Protein AF-A0A349LY87-F1 (afdb_monomer_lite)

Radius of gyration: 31.96 Å; chains: 1; bounding box: 46×66×99 Å

Sequence (179 aa):
MKQTLRVLALLGLISGQPLLAQQAPSSTETTASVPQAAPTEAELAAKAAEDAMQMGPITIKIAQQAELKVPEGYGHIPRQEAQRLLEAWGNGKDSSVEGMLVSTTDNNANWFLVVSWEDTGYIKDDDAKSWDPAEMLQSMKEGTEQLNEERKQRGIPAIHVKEWAEVPKYDAQTHRLVW

pLDDT: mean 79.56, std 20.08, range [33.75, 97.69]

Foldseek 3Di:
DDDDDDDDDDDDDDDDDDDDDDDDDDPDPDPDDDPDDDDDLLRVLVVLQVVQKDADQDWDDQPPPDIDGDHHQKIKRAQVSQQSNCVSVPHDRDPFFGTKMDGPNDPPPPDIDTDGDDPPDDQPPVNLQPDDLVVVLVVVQVVQVVVVVVCVVVVHDGDGRDDDPDRWDQDPVVRDIDD

Secondary structure (DSSP, 8-state):
------------------------------------PPPPHHHHHHHHHHHT-EESSEEEEETTTEEEEEPTTEEEEEHHHHHHHHHHTT----TTEEEEEEESS-TT---EEEEE----PPPPHHHHHS--HHHHHHHHHHHHHHHHHHHHHTTPPP------SS--EEETTTTEEE-

Structure (mmCIF, N/CA/C/O backbone):
data_AF-A0A349LY87-F1
#
_entry.id   AF-A0A349LY87-F1
#
loop_
_atom_site.group_PDB
_atom_site.id
_atom_site.type_symbol
_atom_site.label_atom_id
_atom_site.label_alt_id
_atom_site.label_comp_id
_atom_site.label_asym_id
_atom_site.label_entity_id
_atom_site.label_seq_id
_atom_site.pdbx_PDB_ins_code
_atom_site.Cartn_x
_atom_site.Cartn_y
_atom_site.Cartn_z
_atom_site.occupancy
_atom_site.B_iso_or_equiv
_atom_site.auth_seq_id
_atom_site.auth_comp_id
_atom_site.auth_asym_id
_atom_site.auth_atom_id
_atom_site.pdbx_PDB_model_num
ATOM 1 N N . MET A 1 1 ? -2.341 -57.116 39.384 1.00 37.69 1 MET A N 1
ATOM 2 C CA . MET A 1 1 ? -1.987 -57.753 40.672 1.00 37.69 1 MET A CA 1
ATOM 3 C C . MET A 1 1 ? -1.164 -56.768 41.484 1.00 37.69 1 MET A C 1
ATOM 5 O O . MET A 1 1 ? -0.291 -56.121 40.928 1.00 37.69 1 MET A O 1
ATOM 9 N N . LYS A 1 2 ? -1.536 -56.596 42.754 1.00 43.03 2 LYS A N 1
ATOM 10 C CA . LYS A 1 2 ? -0.920 -55.708 43.750 1.00 43.03 2 LYS A CA 1
ATOM 11 C C . LYS A 1 2 ? 0.420 -56.294 44.216 1.00 43.03 2 LYS A C 1
ATOM 13 O O . LYS A 1 2 ? 0.441 -57.500 44.433 1.00 43.03 2 LYS A O 1
ATOM 18 N N . GLN A 1 3 ? 1.450 -55.474 44.448 1.00 41.38 3 GLN A N 1
ATOM 19 C CA . GLN A 1 3 ? 2.549 -55.748 45.400 1.00 41.38 3 GLN A CA 1
ATOM 20 C C . GLN A 1 3 ? 3.333 -54.440 45.672 1.00 41.38 3 GLN A C 1
ATOM 22 O O . GLN A 1 3 ? 3.902 -53.882 44.746 1.00 41.38 3 GLN A O 1
ATOM 27 N N . THR A 1 4 ? 3.072 -53.702 46.756 1.00 46.09 4 THR A N 1
ATOM 28 C CA . THR A 1 4 ? 3.587 -53.750 48.152 1.00 46.09 4 THR A CA 1
ATOM 29 C C . THR A 1 4 ? 4.990 -53.151 48.379 1.00 46.09 4 THR A C 1
ATOM 31 O O . THR A 1 4 ? 5.998 -53.626 47.873 1.00 46.09 4 THR A O 1
ATOM 34 N N . LEU A 1 5 ? 4.977 -52.122 49.232 1.00 38.50 5 LEU A N 1
ATOM 35 C CA . LEU A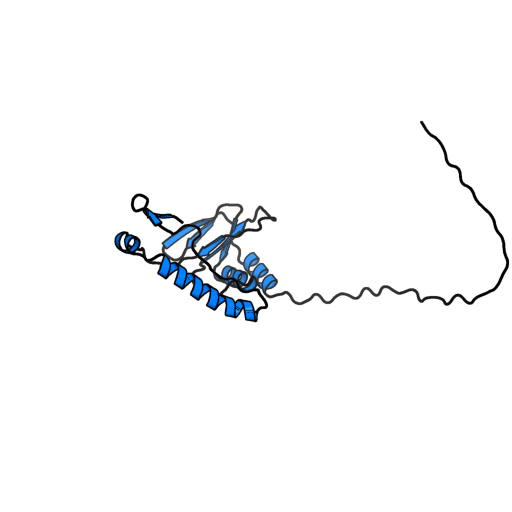 1 5 ? 6.012 -51.318 49.894 1.00 38.50 5 LEU A CA 1
ATOM 36 C C . LEU A 1 5 ? 7.115 -52.112 50.633 1.00 38.50 5 LEU A C 1
ATOM 38 O O . LEU A 1 5 ? 6.784 -53.088 51.306 1.00 38.50 5 LEU A O 1
ATOM 42 N N . ARG A 1 6 ? 8.360 -51.593 50.684 1.00 48.88 6 ARG A N 1
ATOM 43 C CA . ARG A 1 6 ? 9.254 -51.717 51.861 1.00 48.88 6 ARG A CA 1
ATOM 44 C C . ARG A 1 6 ? 10.137 -50.479 52.074 1.00 48.88 6 ARG A C 1
ATOM 46 O O . ARG A 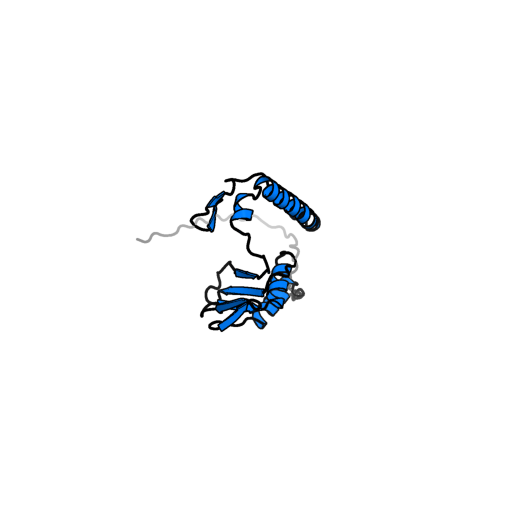1 6 ? 10.954 -50.119 51.237 1.00 48.88 6 ARG A O 1
ATOM 53 N N . VAL A 1 7 ? 9.941 -49.880 53.245 1.00 35.75 7 VAL A N 1
ATOM 54 C CA . VAL A 1 7 ? 10.750 -48.848 53.905 1.00 35.75 7 VAL A CA 1
ATOM 55 C C . VAL A 1 7 ? 11.986 -49.505 54.528 1.00 35.75 7 VAL A C 1
ATOM 57 O O . VAL A 1 7 ? 11.860 -50.575 55.125 1.00 35.75 7 VAL A O 1
ATOM 60 N N . LEU A 1 8 ? 13.147 -48.848 54.462 1.00 37.22 8 LEU A N 1
ATOM 61 C CA . LEU A 1 8 ? 14.244 -49.072 55.406 1.00 37.22 8 LEU A CA 1
ATOM 62 C C . LEU A 1 8 ? 14.568 -47.739 56.088 1.00 37.22 8 LEU A C 1
ATOM 64 O O . LEU A 1 8 ? 15.027 -46.797 55.447 1.00 37.22 8 LEU A O 1
ATOM 68 N N . ALA A 1 9 ? 14.281 -47.674 57.385 1.00 33.75 9 ALA A N 1
ATOM 69 C CA . ALA A 1 9 ? 14.724 -46.621 58.284 1.00 33.75 9 ALA A CA 1
ATOM 70 C C . ALA A 1 9 ? 16.068 -47.035 58.896 1.00 33.75 9 ALA A C 1
ATOM 72 O O . ALA A 1 9 ? 16.220 -48.177 59.330 1.00 33.75 9 ALA A O 1
ATOM 73 N N . LEU A 1 10 ? 17.020 -46.107 58.967 1.00 35.75 10 LEU A N 1
ATOM 74 C CA . LEU A 1 10 ? 18.241 -46.250 59.755 1.00 35.75 10 LEU A CA 1
ATOM 75 C C . LEU A 1 10 ? 18.307 -45.073 60.731 1.00 35.75 10 LEU A C 1
ATOM 77 O O . LEU A 1 10 ? 18.449 -43.921 60.330 1.00 35.75 10 LEU A O 1
ATOM 81 N N . LEU A 1 11 ? 18.130 -45.395 62.015 1.00 36.16 11 LEU A N 1
ATOM 82 C CA . LEU A 1 11 ? 18.365 -44.509 63.149 1.00 36.16 11 LEU A CA 1
ATOM 83 C C . LEU A 1 11 ? 19.874 -44.362 63.380 1.00 36.16 11 LEU A C 1
ATOM 85 O O . LEU A 1 11 ? 20.578 -45.359 63.525 1.00 36.16 11 LEU A O 1
ATOM 89 N N . GLY A 1 12 ? 20.333 -43.122 63.516 1.00 34.88 12 GLY A N 1
ATOM 90 C CA . GLY A 1 12 ? 21.626 -42.773 64.095 1.00 34.88 12 GLY A CA 1
ATOM 91 C C . GLY A 1 12 ? 21.472 -41.505 64.929 1.00 34.88 12 GLY A C 1
ATOM 92 O O . GLY A 1 12 ? 21.349 -40.416 64.381 1.00 34.88 12 GLY A O 1
ATOM 93 N N . LEU A 1 13 ? 21.424 -41.667 66.252 1.00 40.28 13 LEU A N 1
ATOM 94 C CA . LEU A 1 13 ? 21.436 -40.595 67.250 1.00 40.28 13 LEU A CA 1
ATOM 95 C C . LEU A 1 13 ? 22.892 -40.198 67.534 1.00 40.28 13 LEU A C 1
ATOM 97 O O . LEU A 1 13 ? 23.637 -41.039 68.031 1.00 40.28 13 LEU A O 1
ATOM 101 N N . ILE A 1 14 ? 23.275 -38.934 67.303 1.00 45.53 14 ILE A N 1
ATOM 102 C CA . ILE A 1 14 ? 24.436 -38.297 67.952 1.00 45.53 14 ILE A CA 1
ATOM 103 C C . ILE A 1 14 ? 24.081 -36.850 68.351 1.00 45.53 14 ILE A C 1
ATOM 105 O O . ILE A 1 14 ? 23.440 -36.099 67.624 1.00 45.53 14 ILE A O 1
ATOM 109 N N . SER A 1 15 ? 24.501 -36.538 69.570 1.00 42.31 15 SER A N 1
ATOM 110 C CA . SER A 1 15 ? 24.387 -35.363 70.438 1.00 42.31 15 SER A CA 1
ATOM 111 C C . SER A 1 15 ? 24.673 -33.956 69.869 1.00 42.31 15 SER A C 1
ATOM 113 O O . SER A 1 15 ? 25.757 -33.693 69.364 1.00 42.31 15 SER A O 1
ATOM 115 N N . GLY A 1 16 ? 23.742 -33.027 70.126 1.00 38.78 16 GLY A N 1
ATOM 116 C CA . GLY A 1 16 ? 23.904 -31.796 70.928 1.00 38.78 16 GLY A CA 1
ATOM 117 C C . GLY A 1 16 ? 25.009 -30.763 70.638 1.00 38.78 16 GLY A C 1
ATOM 118 O O . GLY A 1 16 ? 26.105 -30.882 71.180 1.00 38.78 16 GLY A O 1
ATOM 119 N N . GLN A 1 17 ? 24.625 -29.643 70.007 1.00 52.97 17 GLN A N 1
ATOM 120 C CA . GLN A 1 17 ? 25.035 -28.258 70.334 1.00 52.97 17 GLN A CA 1
ATOM 121 C C . GLN A 1 17 ? 23.904 -27.285 69.911 1.00 52.97 17 GLN A C 1
ATOM 123 O O . GLN A 1 17 ? 23.322 -27.495 68.844 1.00 52.97 1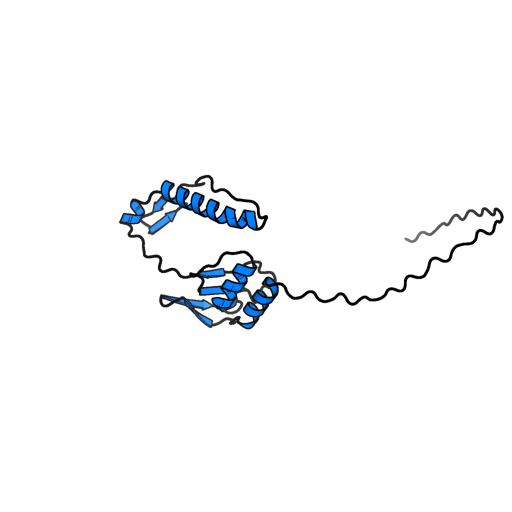7 GLN A O 1
ATOM 128 N N . PRO A 1 18 ? 23.580 -26.222 70.676 1.00 49.41 18 PRO A N 1
ATOM 129 C CA . PRO A 1 18 ? 22.682 -25.171 70.211 1.00 49.41 18 PRO A CA 1
ATOM 130 C C . PRO A 1 18 ? 23.475 -24.174 69.358 1.00 49.41 18 PRO A C 1
ATOM 132 O O . PRO A 1 18 ? 24.378 -23.503 69.852 1.00 49.41 18 PRO A O 1
ATOM 135 N N . LEU A 1 19 ? 23.131 -24.055 68.079 1.00 42.22 19 LEU A N 1
ATOM 136 C CA . LEU A 1 19 ? 23.546 -22.925 67.254 1.00 42.22 19 LEU A CA 1
ATOM 137 C C . LEU A 1 19 ? 22.304 -22.067 67.017 1.00 42.22 19 LEU A C 1
ATOM 139 O O . LEU A 1 19 ? 21.282 -22.575 66.558 1.00 42.22 19 LEU A O 1
ATOM 143 N N . LEU A 1 20 ? 22.387 -20.787 67.386 1.00 47.22 20 LEU A N 1
ATOM 144 C CA . LEU A 1 20 ? 21.379 -19.775 67.086 1.00 47.22 20 LEU A CA 1
ATOM 145 C C . LEU A 1 20 ? 21.015 -19.836 65.594 1.00 47.22 20 LEU A C 1
ATOM 147 O O . LEU A 1 20 ? 21.787 -19.399 64.742 1.00 47.22 20 LEU A O 1
ATOM 151 N N . ALA A 1 21 ? 19.833 -20.365 65.281 1.00 46.97 21 ALA A N 1
ATOM 152 C CA . ALA A 1 21 ? 19.239 -20.229 63.963 1.00 46.97 21 ALA A CA 1
ATOM 153 C C . ALA A 1 21 ? 18.623 -18.830 63.876 1.00 46.97 21 ALA A C 1
ATOM 155 O O . ALA A 1 21 ? 17.586 -18.530 64.466 1.00 46.97 21 ALA A O 1
ATOM 156 N N . GLN A 1 22 ? 19.337 -17.967 63.168 1.00 48.19 22 GLN A N 1
ATOM 157 C CA . GLN A 1 22 ? 18.905 -16.663 62.701 1.00 48.19 22 GLN A CA 1
ATOM 158 C C . GLN A 1 22 ? 17.540 -16.808 62.009 1.00 48.19 22 GLN A C 1
ATOM 160 O O . GLN A 1 22 ? 17.415 -17.518 61.012 1.00 48.19 22 GLN A O 1
ATOM 165 N N . GLN A 1 23 ? 16.500 -16.181 62.560 1.00 45.88 23 GLN A N 1
ATOM 166 C CA . GLN A 1 23 ? 15.210 -16.086 61.885 1.00 45.88 23 GLN A CA 1
ATOM 167 C C . GLN A 1 23 ? 15.406 -15.253 60.617 1.00 45.88 23 GLN A C 1
ATOM 169 O O . GLN A 1 23 ? 15.672 -14.054 60.689 1.00 45.88 23 GLN A O 1
ATOM 174 N N . ALA A 1 24 ? 15.306 -15.899 59.456 1.00 47.44 24 ALA A N 1
ATOM 175 C CA . ALA A 1 24 ? 15.138 -15.192 58.198 1.00 47.44 24 ALA A CA 1
ATOM 176 C C . ALA A 1 24 ? 13.772 -14.480 58.230 1.00 47.44 24 ALA A C 1
ATOM 178 O O . ALA A 1 24 ? 12.779 -15.102 58.621 1.00 47.44 24 ALA A O 1
ATOM 179 N N . PRO A 1 25 ? 13.694 -13.191 57.865 1.00 43.41 25 PRO A N 1
ATOM 180 C CA . PRO A 1 25 ? 12.431 -12.475 57.839 1.00 43.41 25 PRO A CA 1
ATOM 181 C C . PRO A 1 25 ? 11.520 -13.070 56.763 1.00 43.41 25 PRO A C 1
ATOM 183 O O . PRO A 1 25 ? 11.897 -13.169 55.593 1.00 43.41 25 PRO A O 1
ATOM 186 N N . SER A 1 26 ? 10.305 -13.445 57.170 1.00 38.62 26 SER A N 1
ATOM 187 C CA . SER A 1 26 ? 9.188 -13.703 56.267 1.00 38.62 26 SER A CA 1
ATOM 188 C C . SER A 1 26 ? 9.048 -12.512 55.329 1.00 38.62 26 SER A C 1
ATOM 190 O O . SER A 1 26 ? 8.702 -11.411 55.757 1.00 38.62 26 SER A O 1
ATOM 192 N N . SER A 1 27 ? 9.357 -12.725 54.054 1.00 43.03 27 SER A N 1
ATOM 193 C CA . SER A 1 27 ? 9.098 -11.732 53.024 1.00 43.03 27 SER A CA 1
ATOM 194 C C . SER A 1 27 ? 7.587 -11.645 52.856 1.00 43.03 27 SER A C 1
ATOM 196 O O . SER A 1 27 ? 6.957 -12.520 52.274 1.00 43.03 27 SER A O 1
ATOM 198 N N . THR A 1 28 ? 7.002 -10.609 53.444 1.00 36.12 28 THR A N 1
ATOM 199 C CA . THR A 1 28 ? 5.712 -10.070 53.031 1.00 36.12 28 THR A CA 1
ATOM 200 C C . THR A 1 28 ? 5.778 -9.792 51.534 1.00 36.12 28 THR A C 1
ATOM 202 O O . THR A 1 28 ? 6.501 -8.891 51.103 1.00 36.12 28 THR A O 1
ATOM 205 N N . GLU A 1 29 ? 5.042 -10.568 50.742 1.00 38.47 29 GLU A N 1
ATOM 206 C CA . GLU A 1 29 ? 4.718 -10.217 49.365 1.00 38.47 29 GLU A CA 1
ATOM 207 C C . GLU A 1 29 ? 3.837 -8.965 49.392 1.00 38.47 29 GLU A C 1
ATOM 209 O O . GLU A 1 29 ? 2.617 -9.015 49.528 1.00 38.47 29 GLU A O 1
ATOM 214 N N . THR A 1 30 ? 4.480 -7.805 49.304 1.00 34.22 30 THR A N 1
ATOM 215 C CA . THR A 1 30 ? 3.829 -6.583 48.851 1.00 34.22 30 THR A CA 1
ATOM 216 C C . THR A 1 30 ? 3.427 -6.821 47.400 1.00 34.22 30 THR A C 1
ATOM 218 O O . THR A 1 30 ? 4.281 -6.825 46.514 1.00 34.22 30 THR A O 1
ATOM 221 N N . THR A 1 31 ? 2.133 -7.006 47.138 1.00 38.06 31 THR A N 1
ATOM 222 C CA . THR A 1 31 ? 1.550 -6.800 45.808 1.00 38.06 31 THR A CA 1
ATOM 223 C C . THR A 1 31 ? 1.767 -5.341 45.419 1.00 38.06 31 THR A C 1
ATOM 225 O O . THR A 1 31 ? 0.941 -4.473 45.695 1.00 38.06 31 THR A O 1
ATOM 228 N N . ALA A 1 32 ? 2.923 -5.058 44.824 1.00 40.38 32 ALA A N 1
ATOM 229 C CA . ALA A 1 32 ? 3.163 -3.828 44.101 1.00 40.38 32 ALA A CA 1
ATOM 230 C C . ALA 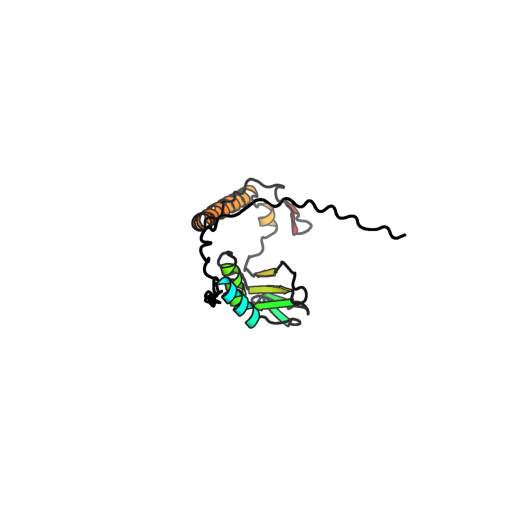A 1 32 ? 2.310 -3.886 42.831 1.00 40.38 32 ALA A C 1
ATOM 232 O O . ALA A 1 32 ? 2.552 -4.692 41.935 1.00 40.38 32 ALA A O 1
ATOM 233 N N . SER A 1 33 ? 1.278 -3.050 42.776 1.00 47.69 33 SER A N 1
ATOM 234 C CA . SER A 1 33 ? 0.566 -2.727 41.547 1.00 47.69 33 SER A CA 1
ATOM 235 C C . SER A 1 33 ? 1.579 -2.211 40.524 1.00 47.69 33 SER A C 1
ATOM 237 O O . SER A 1 33 ? 2.113 -1.112 40.685 1.00 47.69 33 SER A O 1
ATOM 239 N N . VAL A 1 34 ? 1.875 -3.017 39.502 1.00 48.28 34 VAL A N 1
ATOM 240 C CA . VAL A 1 34 ? 2.672 -2.588 38.349 1.00 48.28 34 VAL A CA 1
ATOM 241 C C . VAL A 1 34 ? 1.929 -1.417 37.695 1.00 48.28 34 VAL A C 1
ATOM 243 O O . VAL A 1 34 ? 0.757 -1.582 37.350 1.00 48.28 34 VAL A O 1
ATOM 246 N N . PRO A 1 35 ? 2.549 -0.234 37.539 1.00 53.03 35 PRO A N 1
ATOM 247 C CA . PRO A 1 35 ? 1.953 0.848 36.771 1.00 53.03 35 PRO A CA 1
ATOM 248 C C . PRO A 1 35 ? 1.723 0.352 35.345 1.00 53.03 35 PRO A C 1
ATOM 250 O O . PRO A 1 35 ? 2.667 -0.074 34.680 1.00 53.03 35 PRO A O 1
ATOM 253 N N . GLN A 1 36 ? 0.473 0.374 34.886 1.00 55.56 36 GLN A N 1
ATOM 254 C CA . GLN A 1 36 ? 0.150 0.073 33.498 1.00 55.56 36 GLN A CA 1
ATOM 255 C C . GLN A 1 36 ? 0.893 1.083 32.617 1.00 55.56 36 GLN A C 1
ATOM 257 O O . GLN A 1 36 ? 0.656 2.288 32.717 1.00 55.56 36 GLN A O 1
ATOM 262 N N . ALA A 1 37 ? 1.854 0.596 31.829 1.00 71.19 37 ALA A N 1
ATOM 263 C CA . ALA A 1 37 ? 2.596 1.429 30.896 1.00 71.19 37 ALA A CA 1
ATOM 264 C C . ALA A 1 37 ? 1.610 2.113 29.938 1.00 71.19 37 ALA A C 1
ATOM 266 O O . ALA A 1 37 ? 0.590 1.527 29.567 1.00 71.19 37 ALA A O 1
ATOM 267 N N . ALA A 1 38 ? 1.895 3.364 29.572 1.00 76.38 38 ALA A N 1
ATOM 268 C CA . ALA A 1 38 ? 1.103 4.060 28.567 1.00 76.38 38 ALA A CA 1
ATOM 269 C C . ALA A 1 38 ? 1.097 3.242 27.260 1.00 76.38 38 ALA A C 1
ATOM 271 O O . ALA A 1 38 ? 2.139 2.673 26.917 1.00 76.38 38 ALA A O 1
ATOM 272 N N . PRO A 1 39 ? -0.042 3.172 26.548 1.00 81.56 39 PRO A N 1
ATOM 273 C CA . PRO A 1 39 ? -0.131 2.415 25.308 1.00 81.56 39 PRO A CA 1
ATOM 274 C C . PRO A 1 39 ? 0.858 2.963 24.275 1.00 81.56 39 PRO A C 1
ATOM 276 O O . PRO A 1 39 ? 1.041 4.174 24.135 1.00 81.56 39 PRO A O 1
ATOM 279 N N . THR A 1 40 ? 1.505 2.051 23.562 1.00 92.31 40 THR A N 1
ATOM 280 C CA . THR A 1 40 ? 2.383 2.336 22.428 1.00 92.31 40 THR A CA 1
ATOM 281 C C . THR A 1 40 ? 1.593 2.936 21.264 1.00 92.31 40 THR A C 1
ATOM 283 O O . THR A 1 40 ? 0.381 2.748 21.148 1.00 92.31 40 THR A O 1
ATOM 286 N N . GLU A 1 41 ? 2.278 3.623 20.346 1.00 91.19 41 GLU A N 1
ATOM 287 C CA . GLU A 1 41 ? 1.630 4.150 19.135 1.00 91.19 41 GLU A CA 1
ATOM 288 C C . GLU A 1 41 ? 0.976 3.038 18.301 1.00 91.19 41 GLU A C 1
ATOM 290 O O . GLU A 1 41 ? -0.107 3.238 17.761 1.00 91.19 41 GLU A O 1
ATOM 295 N N . ALA A 1 42 ? 1.574 1.843 18.260 1.00 90.00 42 ALA A N 1
ATOM 296 C CA . ALA A 1 42 ? 0.999 0.686 17.577 1.00 90.00 42 ALA A CA 1
ATOM 297 C C . ALA A 1 42 ? -0.324 0.224 18.202 1.00 90.00 42 ALA A C 1
ATOM 299 O O . ALA A 1 42 ? -1.267 -0.073 17.474 1.00 90.00 42 ALA A O 1
ATOM 300 N N . GLU A 1 43 ? -0.430 0.212 19.532 1.00 92.56 43 GLU A N 1
ATOM 301 C CA . GLU A 1 43 ? -1.678 -0.130 20.225 1.00 92.56 43 GLU A CA 1
ATOM 302 C C . GLU A 1 43 ? -2.756 0.938 20.002 1.00 92.56 43 GLU A C 1
ATOM 304 O O . GLU A 1 43 ? -3.917 0.609 19.757 1.00 92.56 43 GLU A O 1
ATOM 309 N N . LEU A 1 44 ? -2.380 2.221 20.025 1.00 95.38 44 LEU A N 1
ATOM 310 C CA . LEU A 1 44 ? -3.301 3.324 19.743 1.00 95.38 44 LEU A CA 1
ATOM 311 C C . LEU A 1 44 ? -3.792 3.311 18.291 1.00 95.38 44 LEU A C 1
A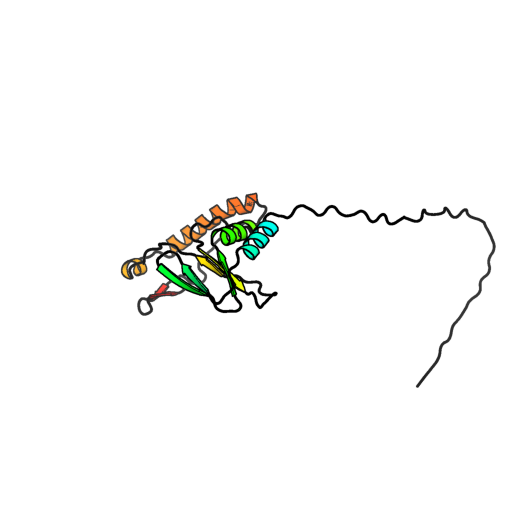TOM 313 O O . LEU A 1 44 ? -4.976 3.544 18.043 1.00 95.38 44 LEU A O 1
ATOM 317 N N . ALA A 1 45 ? -2.901 3.041 17.337 1.00 94.56 45 ALA A N 1
ATOM 318 C CA . ALA A 1 45 ? -3.241 2.924 15.925 1.00 94.56 45 ALA A CA 1
ATOM 319 C C . ALA A 1 45 ? -4.143 1.710 15.667 1.00 94.56 45 ALA A C 1
ATOM 321 O O . ALA A 1 45 ? -5.142 1.844 14.965 1.00 94.56 45 ALA A O 1
ATOM 322 N N . ALA A 1 46 ? -3.849 0.560 16.283 1.00 93.44 46 ALA A N 1
ATOM 323 C CA . ALA A 1 46 ? -4.679 -0.638 16.178 1.00 93.44 46 ALA A CA 1
ATOM 324 C C . ALA A 1 46 ? -6.086 -0.403 16.739 1.00 93.44 46 ALA A C 1
ATOM 326 O O . ALA A 1 46 ? -7.070 -0.747 16.090 1.00 93.44 46 ALA A O 1
ATOM 327 N N . LYS A 1 47 ? -6.196 0.257 17.898 1.00 95.06 47 LYS A N 1
ATOM 328 C CA . LYS A 1 47 ? -7.497 0.576 18.491 1.00 95.06 47 LYS A CA 1
ATOM 329 C C . LYS A 1 47 ? -8.306 1.545 17.630 1.00 95.06 47 LYS A C 1
ATOM 331 O O . LYS A 1 47 ? -9.501 1.347 17.449 1.00 95.06 47 LYS A O 1
ATOM 336 N N . ALA A 1 48 ? -7.659 2.575 17.083 1.00 96.44 48 ALA A N 1
ATOM 337 C CA . ALA A 1 48 ? -8.312 3.509 16.168 1.00 96.44 48 ALA A CA 1
ATOM 338 C C . ALA A 1 48 ? -8.782 2.811 14.881 1.00 96.44 48 ALA A C 1
ATOM 340 O O . ALA A 1 48 ? -9.882 3.081 14.405 1.00 96.44 48 ALA A O 1
ATOM 341 N N . ALA A 1 49 ? -7.975 1.889 14.349 1.00 95.69 49 ALA A N 1
ATOM 342 C CA . ALA A 1 49 ? -8.337 1.080 13.194 1.00 95.69 49 ALA A CA 1
ATOM 343 C C . ALA A 1 49 ? -9.529 0.157 13.478 1.00 95.69 49 ALA A C 1
ATOM 345 O O . ALA A 1 49 ? -10.411 0.047 12.634 1.00 95.69 49 ALA A O 1
ATOM 346 N N . GLU A 1 50 ? -9.582 -0.459 14.661 1.00 94.12 50 GLU A N 1
ATOM 347 C CA . GLU A 1 50 ? -10.721 -1.263 15.117 1.00 94.12 50 GLU A CA 1
ATOM 348 C C . GLU A 1 50 ? -11.996 -0.417 15.244 1.00 94.12 50 GLU A C 1
ATOM 350 O O . GLU A 1 50 ? -13.040 -0.797 14.721 1.00 94.12 50 GLU A O 1
ATOM 355 N N . ASP A 1 51 ? -11.901 0.763 15.861 1.00 96.62 51 ASP A N 1
ATOM 356 C CA . ASP A 1 51 ? -13.042 1.666 16.059 1.00 96.62 51 ASP A CA 1
ATOM 357 C C . ASP A 1 51 ? -13.604 2.221 14.744 1.00 96.62 51 ASP A C 1
ATOM 359 O O . ASP A 1 51 ? -14.813 2.423 14.616 1.00 96.62 51 ASP A O 1
ATOM 363 N N . ALA A 1 52 ? -12.736 2.475 13.764 1.00 96.94 52 ALA A N 1
ATOM 364 C CA . ALA A 1 52 ? -13.123 2.964 12.444 1.00 96.94 52 ALA A CA 1
ATOM 365 C C . ALA A 1 52 ? -13.534 1.843 11.474 1.00 96.94 52 ALA A C 1
ATOM 367 O O . ALA A 1 52 ? -13.979 2.132 10.358 1.00 96.94 52 ALA A O 1
ATOM 368 N N . MET A 1 53 ? -13.368 0.575 11.864 1.00 96.94 53 MET A N 1
ATOM 369 C CA . MET A 1 53 ? -13.557 -0.559 10.972 1.00 96.94 53 MET A CA 1
ATOM 370 C C . MET A 1 53 ? -15.018 -0.705 10.544 1.00 96.94 53 MET A C 1
ATOM 372 O O . MET A 1 53 ? -15.949 -0.707 11.348 1.00 96.94 53 MET A O 1
ATOM 376 N N . GLN A 1 54 ? -15.218 -0.893 9.247 1.00 96.88 54 GLN A N 1
ATOM 377 C CA . GLN A 1 54 ? -16.521 -1.105 8.639 1.00 96.88 54 GLN A CA 1
ATOM 378 C C . GLN A 1 54 ? -16.667 -2.584 8.282 1.00 96.88 54 GLN A C 1
ATOM 380 O O . GLN A 1 54 ? -15.913 -3.113 7.463 1.00 96.88 54 GLN A O 1
ATOM 385 N N . MET A 1 55 ? -17.629 -3.262 8.906 1.00 96.75 55 MET A N 1
ATOM 386 C CA . MET A 1 55 ? -17.886 -4.685 8.668 1.00 96.75 55 MET A CA 1
ATOM 387 C C . MET A 1 55 ? -18.585 -4.916 7.337 1.00 96.75 55 MET A C 1
ATOM 389 O O . MET A 1 55 ? -19.578 -4.255 7.039 1.00 96.75 55 MET A O 1
ATOM 393 N N . GLY A 1 56 ? -18.094 -5.886 6.565 1.00 94.38 56 GLY A N 1
ATOM 394 C CA . GLY A 1 56 ? -18.823 -6.409 5.419 1.00 94.38 56 GLY A CA 1
ATOM 395 C C . GLY A 1 56 ? -20.139 -7.092 5.836 1.00 94.38 56 GLY A C 1
ATOM 396 O O . GLY A 1 56 ? -20.263 -7.542 6.976 1.00 94.38 56 GLY A O 1
ATOM 397 N N . PRO A 1 57 ? -21.125 -7.209 4.929 1.00 96.88 57 PRO A N 1
ATOM 398 C CA . PRO A 1 57 ? -21.036 -6.877 3.513 1.00 96.88 57 PRO A CA 1
ATOM 399 C C . PRO A 1 57 ? -21.229 -5.378 3.229 1.00 96.88 57 PRO A C 1
ATOM 401 O O . PRO A 1 57 ? -22.280 -4.810 3.520 1.00 96.88 57 PRO A O 1
ATOM 404 N N . ILE A 1 58 ? -20.239 -4.747 2.594 1.00 97.00 58 ILE A N 1
ATOM 405 C CA . ILE A 1 58 ? -20.278 -3.333 2.187 1.00 97.00 58 ILE A CA 1
ATOM 406 C C . ILE A 1 58 ? -19.640 -3.150 0.814 1.00 97.00 58 ILE A C 1
ATOM 408 O O . ILE A 1 58 ? -18.873 -3.986 0.343 1.00 97.00 58 ILE A O 1
ATOM 412 N N . THR A 1 59 ? -19.955 -2.038 0.155 1.00 96.19 59 THR A N 1
ATOM 413 C CA . THR A 1 59 ? -19.246 -1.602 -1.052 1.00 96.19 59 THR A CA 1
ATOM 414 C C . THR A 1 59 ? -18.476 -0.337 -0.723 1.00 96.19 59 THR A C 1
ATOM 416 O O . THR A 1 59 ? -19.070 0.645 -0.279 1.00 96.19 59 THR A O 1
ATOM 419 N N . ILE A 1 60 ? -17.165 -0.371 -0.931 1.00 93.94 60 ILE A N 1
ATOM 420 C CA . ILE A 1 60 ? -16.279 0.773 -0.732 1.00 93.94 60 ILE A CA 1
ATOM 421 C C . ILE A 1 60 ? -15.849 1.315 -2.091 1.00 93.94 60 ILE A C 1
ATOM 423 O O . ILE A 1 60 ? -15.641 0.556 -3.039 1.00 93.94 60 ILE A O 1
ATOM 427 N N . LYS A 1 61 ? -15.737 2.636 -2.198 1.00 92.12 61 LYS A N 1
ATOM 428 C CA . LYS A 1 61 ? -15.212 3.282 -3.401 1.00 92.12 61 LYS A CA 1
ATOM 429 C C . LYS A 1 61 ? -13.700 3.367 -3.294 1.00 92.12 61 LYS A C 1
ATOM 431 O O . LYS A 1 61 ? -13.191 3.815 -2.272 1.00 92.12 61 LYS A O 1
ATOM 436 N N . ILE A 1 62 ? -13.013 2.952 -4.349 1.00 89.12 62 ILE A N 1
ATOM 437 C CA . ILE A 1 62 ? -11.565 3.071 -4.484 1.00 89.12 62 ILE A CA 1
ATOM 438 C C . ILE A 1 62 ? -11.308 4.227 -5.447 1.00 89.12 62 ILE A C 1
ATOM 440 O O . ILE A 1 62 ? -11.573 4.127 -6.653 1.00 89.12 62 ILE A O 1
ATOM 444 N N . ALA A 1 63 ? -10.863 5.352 -4.885 1.00 83.25 63 ALA A N 1
ATOM 445 C CA . ALA A 1 63 ? -10.771 6.628 -5.585 1.00 83.25 63 ALA A CA 1
ATOM 446 C C . ALA A 1 63 ? -12.075 6.946 -6.363 1.00 83.25 63 ALA A C 1
ATOM 448 O O . ALA A 1 63 ? -13.182 6.771 -5.850 1.00 83.25 63 ALA A O 1
ATOM 449 N N . GLN A 1 64 ? -11.956 7.424 -7.605 1.00 81.25 64 GLN A N 1
ATOM 450 C CA . GLN A 1 64 ? -13.087 7.658 -8.519 1.00 81.25 64 GLN A CA 1
ATOM 451 C C . GLN A 1 64 ? -13.207 6.589 -9.619 1.00 81.25 64 GLN A C 1
ATOM 453 O O . GLN A 1 64 ? -13.978 6.767 -10.557 1.00 81.25 64 GLN A O 1
ATOM 458 N N . GLN A 1 65 ? -12.433 5.503 -9.530 1.00 80.81 65 GLN A N 1
ATOM 459 C CA . GLN A 1 65 ? -12.224 4.577 -10.650 1.00 80.81 65 GLN A CA 1
ATOM 460 C C . GLN A 1 65 ? -12.830 3.190 -10.423 1.00 80.81 65 GLN A C 1
ATOM 462 O O . GLN A 1 65 ? -13.172 2.515 -11.392 1.00 80.81 65 GLN A O 1
ATOM 467 N N . ALA A 1 66 ? -12.975 2.748 -9.171 1.00 86.88 66 ALA A N 1
ATOM 468 C CA . ALA A 1 66 ? -13.453 1.402 -8.879 1.00 86.88 66 ALA A CA 1
ATOM 469 C C . ALA A 1 66 ? -14.340 1.338 -7.631 1.00 86.88 66 ALA A C 1
ATOM 471 O O . ALA A 1 66 ? -14.308 2.198 -6.751 1.00 86.88 66 ALA A O 1
ATOM 472 N N . GLU A 1 67 ? -15.123 0.266 -7.552 1.00 92.69 67 GLU A N 1
ATOM 473 C CA . GLU A 1 67 ? -15.870 -0.123 -6.361 1.00 92.69 67 GLU A CA 1
ATOM 474 C C . GLU A 1 67 ? -15.426 -1.525 -5.946 1.00 92.69 67 GLU A C 1
ATOM 476 O O . GLU A 1 67 ? -15.392 -2.444 -6.768 1.00 92.69 67 GLU A O 1
ATOM 481 N N . LEU A 1 68 ? -15.096 -1.696 -4.668 1.00 92.81 68 LEU A N 1
ATOM 482 C CA . LEU A 1 68 ? -14.731 -2.981 -4.092 1.00 92.81 68 LEU A CA 1
ATOM 483 C C . LEU A 1 68 ? -15.863 -3.473 -3.193 1.00 92.81 68 LEU A C 1
ATOM 485 O O . LEU A 1 68 ? -16.276 -2.799 -2.249 1.00 92.81 68 LEU A O 1
ATOM 489 N N . LYS A 1 69 ? -16.363 -4.673 -3.488 1.00 96.19 69 LYS A N 1
ATOM 490 C CA . LYS A 1 69 ? -17.350 -5.358 -2.652 1.00 96.19 69 LYS A CA 1
ATOM 491 C C . LYS A 1 69 ? -16.615 -6.148 -1.578 1.00 96.19 69 LYS A C 1
ATOM 493 O O . LYS A 1 69 ? -15.957 -7.136 -1.890 1.00 96.19 69 LYS A O 1
ATOM 498 N N . VAL A 1 70 ? -16.743 -5.716 -0.332 1.00 96.31 70 VAL A N 1
ATOM 499 C CA . VAL A 1 70 ? -16.203 -6.410 0.839 1.00 96.31 70 VAL A CA 1
ATOM 500 C C . VAL A 1 70 ? -17.265 -7.401 1.314 1.00 96.31 70 VAL A C 1
ATOM 502 O O . VAL A 1 70 ? -18.366 -6.960 1.655 1.00 96.31 70 VAL A O 1
ATOM 505 N N . PRO A 1 71 ? -17.003 -8.719 1.294 1.00 95.56 71 PRO A N 1
ATOM 506 C CA . PRO A 1 71 ? -17.982 -9.709 1.718 1.00 95.56 71 PRO A CA 1
ATOM 507 C C . PRO A 1 71 ? -18.062 -9.810 3.247 1.00 95.56 71 PRO A C 1
ATOM 509 O O . PRO A 1 71 ? -17.256 -9.235 3.976 1.00 95.56 71 PRO A O 1
ATOM 512 N N . GLU A 1 72 ? -19.053 -10.555 3.732 1.00 96.19 72 GLU A N 1
ATOM 513 C CA . GLU A 1 72 ? -19.132 -10.954 5.139 1.00 96.19 72 GLU A CA 1
ATOM 514 C C . GLU A 1 72 ? -17.855 -11.704 5.569 1.00 96.19 72 GLU A C 1
ATOM 516 O O . GLU A 1 72 ? -17.226 -12.392 4.763 1.00 96.19 72 GLU A O 1
ATOM 521 N N . GLY A 1 73 ? -17.462 -11.553 6.836 1.00 94.00 73 GLY A N 1
ATOM 522 C CA . GLY A 1 73 ? -16.232 -12.135 7.388 1.00 94.00 73 GLY A CA 1
ATOM 523 C C . GLY A 1 73 ? -14.966 -11.298 7.177 1.00 94.00 73 GLY A C 1
ATOM 524 O O . GLY A 1 73 ? -13.882 -11.709 7.591 1.00 94.00 73 GLY A O 1
ATOM 525 N N . TYR A 1 74 ? -15.106 -10.110 6.583 1.00 95.62 74 TYR A N 1
ATOM 526 C CA . TYR A 1 74 ? -14.028 -9.141 6.419 1.00 95.62 74 TYR A CA 1
ATOM 527 C C . TYR A 1 74 ? -14.422 -7.758 6.927 1.00 95.62 74 TYR A C 1
ATOM 529 O O . TYR A 1 74 ? -15.593 -7.366 6.906 1.00 95.62 74 TYR A O 1
ATOM 537 N N . GLY A 1 75 ? -13.414 -7.008 7.358 1.00 95.88 75 GLY A N 1
ATOM 538 C CA . GLY A 1 75 ? -13.533 -5.619 7.770 1.00 95.88 75 GLY A CA 1
ATOM 539 C C . GLY A 1 75 ? -12.677 -4.708 6.921 1.00 95.88 75 GLY A C 1
ATOM 540 O O . GLY A 1 75 ? -11.551 -5.056 6.575 1.00 95.88 75 GLY A O 1
ATOM 541 N N . HIS A 1 76 ? -13.221 -3.540 6.599 1.00 97.44 76 HIS A N 1
ATOM 542 C CA . HIS A 1 76 ? -12.508 -2.466 5.933 1.00 97.44 76 HIS A CA 1
ATOM 543 C C . HIS A 1 76 ? -12.099 -1.394 6.939 1.00 97.44 76 HIS A C 1
ATOM 545 O O . HIS A 1 76 ? -12.948 -0.801 7.602 1.00 97.44 76 HIS A O 1
ATOM 551 N N . ILE A 1 77 ? -10.801 -1.129 7.021 1.00 97.69 77 ILE A N 1
ATOM 552 C CA . ILE A 1 77 ? -10.225 -0.013 7.763 1.00 97.69 77 ILE A CA 1
ATOM 553 C C . ILE A 1 77 ? -10.023 1.138 6.765 1.00 97.69 77 ILE A C 1
ATOM 555 O O . ILE A 1 77 ? -9.301 0.952 5.778 1.00 97.69 77 ILE A O 1
ATOM 559 N N . PRO A 1 78 ? -10.629 2.316 6.997 1.00 96.25 78 PRO A N 1
ATOM 560 C CA . PRO A 1 78 ? -10.469 3.469 6.121 1.00 96.25 78 PRO A CA 1
ATOM 561 C C . PRO A 1 78 ? -9.021 3.954 6.015 1.00 96.25 78 PRO A C 1
ATOM 563 O O . PRO A 1 78 ? -8.187 3.736 6.894 1.00 96.25 78 PRO A O 1
ATOM 566 N N . ARG A 1 79 ? -8.745 4.669 4.925 1.00 95.50 79 ARG A N 1
ATOM 567 C CA . ARG A 1 79 ? -7.444 5.230 4.553 1.00 95.50 79 ARG A CA 1
ATOM 568 C C . ARG A 1 79 ? -6.609 5.803 5.700 1.00 95.50 79 ARG A C 1
ATOM 570 O O . ARG A 1 79 ? -5.430 5.482 5.805 1.00 95.50 79 ARG A O 1
ATOM 577 N N . GLN A 1 80 ? -7.181 6.694 6.510 1.00 96.19 80 GLN A N 1
ATOM 578 C CA . GLN A 1 80 ? -6.423 7.434 7.521 1.00 96.19 80 GLN A CA 1
ATOM 579 C C . GLN A 1 80 ? -5.882 6.491 8.602 1.00 96.19 80 GLN A C 1
ATOM 581 O O . GLN A 1 80 ? -4.704 6.549 8.958 1.00 96.19 80 GLN A O 1
ATOM 586 N N . GLU A 1 81 ? -6.731 5.603 9.100 1.00 97.62 81 GLU A N 1
ATOM 587 C CA . GLU A 1 81 ? -6.410 4.649 10.150 1.00 97.62 81 GLU A CA 1
ATOM 588 C C . GLU A 1 81 ? -5.540 3.514 9.611 1.00 97.62 81 GLU A C 1
ATOM 590 O O . GLU A 1 81 ? -4.594 3.108 10.283 1.00 97.62 81 GLU A O 1
ATOM 595 N N . ALA A 1 82 ? -5.785 3.068 8.375 1.00 96.56 82 ALA A N 1
ATOM 596 C CA . ALA A 1 82 ? -4.943 2.096 7.685 1.00 96.56 82 ALA A CA 1
ATOM 597 C C . ALA A 1 82 ? -3.507 2.619 7.520 1.00 96.56 82 ALA A C 1
ATOM 599 O O . ALA A 1 82 ? -2.554 1.917 7.856 1.00 96.56 82 ALA A O 1
ATOM 600 N N . GLN A 1 83 ? -3.348 3.869 7.073 1.00 96.12 83 GLN A N 1
ATOM 601 C CA . GLN A 1 83 ? -2.041 4.505 6.916 1.00 96.12 83 GLN A CA 1
ATOM 602 C C . GLN A 1 83 ? -1.305 4.624 8.255 1.00 96.12 83 GLN A C 1
ATOM 604 O O . GLN A 1 83 ? -0.138 4.252 8.364 1.00 96.12 83 GLN A O 1
ATOM 609 N N . ARG A 1 84 ? -2.003 5.083 9.301 1.00 95.94 84 ARG A N 1
ATOM 610 C CA . ARG A 1 84 ? -1.437 5.187 10.651 1.00 95.94 84 ARG A CA 1
ATOM 611 C C . ARG A 1 84 ? -1.003 3.824 11.196 1.00 95.94 84 ARG A C 1
ATOM 613 O O . ARG A 1 84 ? 0.057 3.716 11.807 1.00 95.94 84 ARG A O 1
ATOM 620 N N . LEU A 1 85 ? -1.806 2.786 10.971 1.00 95.31 85 LEU A N 1
ATOM 621 C CA . LEU A 1 85 ? -1.498 1.426 11.404 1.00 95.31 85 LEU A CA 1
ATOM 622 C C . LEU A 1 85 ? -0.263 0.870 10.685 1.00 95.31 85 LEU A C 1
ATOM 624 O O . LEU A 1 85 ? 0.627 0.319 11.331 1.00 95.31 85 LEU A O 1
ATOM 628 N N . LEU A 1 86 ? -0.168 1.077 9.369 1.00 94.62 86 LEU A N 1
ATOM 629 C CA . LEU A 1 86 ? 0.995 0.694 8.570 1.00 94.62 86 LEU A CA 1
ATOM 630 C C . LEU A 1 86 ? 2.274 1.390 9.055 1.00 94.62 86 LEU A C 1
ATOM 632 O O . LEU A 1 86 ? 3.290 0.711 9.229 1.00 94.62 86 LEU A O 1
ATOM 636 N N . GLU A 1 87 ? 2.217 2.698 9.320 1.00 94.00 87 GLU A N 1
ATOM 637 C CA . GLU A 1 87 ? 3.335 3.473 9.877 1.00 94.00 87 GLU A CA 1
ATOM 638 C C . GLU A 1 87 ? 3.769 2.945 11.245 1.00 94.00 87 GLU A C 1
ATOM 640 O O . GLU A 1 87 ? 4.961 2.739 11.490 1.00 94.00 87 GLU A O 1
ATOM 645 N N . ALA A 1 88 ? 2.810 2.641 12.122 1.00 92.38 88 ALA A N 1
ATOM 646 C CA . ALA A 1 88 ? 3.102 2.082 13.436 1.00 92.38 88 ALA A CA 1
ATOM 647 C C . ALA A 1 88 ? 3.712 0.667 13.363 1.00 92.38 88 ALA A C 1
ATOM 649 O O . ALA A 1 88 ? 4.533 0.303 14.207 1.00 92.38 88 ALA A O 1
ATOM 650 N N . TRP A 1 89 ? 3.381 -0.113 12.328 1.00 91.12 89 TRP A N 1
ATOM 651 C CA . TRP A 1 89 ? 4.039 -1.388 12.000 1.00 91.12 89 TRP A CA 1
ATOM 652 C C . TRP A 1 89 ? 5.382 -1.226 11.278 1.00 91.12 89 TRP A C 1
ATOM 654 O O . TRP A 1 89 ? 6.051 -2.211 10.964 1.00 91.12 89 TRP A O 1
ATOM 664 N N . GLY A 1 90 ? 5.823 0.012 11.059 1.00 88.06 90 GLY A N 1
ATOM 665 C CA . GLY A 1 90 ? 7.132 0.331 10.514 1.00 88.06 90 GLY A CA 1
ATOM 666 C C . GLY A 1 90 ? 7.193 0.417 8.994 1.00 88.06 90 GLY A C 1
ATOM 667 O O . GLY A 1 90 ? 8.313 0.496 8.478 1.00 88.06 90 GLY A O 1
ATOM 668 N N . ASN A 1 91 ? 6.043 0.410 8.312 1.00 88.81 91 ASN A N 1
ATOM 669 C CA . ASN A 1 91 ? 5.944 0.769 6.898 1.00 88.81 91 ASN A CA 1
ATOM 670 C C . ASN A 1 91 ? 6.085 2.292 6.736 1.00 88.81 91 ASN A C 1
ATOM 672 O O . ASN A 1 91 ? 5.884 3.052 7.682 1.00 88.81 91 ASN A O 1
ATOM 676 N N . GLY A 1 92 ? 6.476 2.739 5.545 1.00 84.56 92 GLY A N 1
ATOM 677 C CA . GLY A 1 92 ? 6.597 4.163 5.241 1.00 84.56 92 GLY A CA 1
ATOM 678 C C . GLY A 1 92 ? 5.243 4.841 5.033 1.00 84.56 92 GLY A C 1
ATOM 679 O O . GLY A 1 92 ? 4.193 4.194 4.975 1.00 84.56 92 GLY A O 1
ATOM 680 N N . LYS A 1 93 ? 5.283 6.165 4.875 1.00 87.81 93 LYS A N 1
ATOM 681 C CA . LYS A 1 93 ? 4.102 6.919 4.472 1.00 87.81 93 LYS A CA 1
ATOM 682 C C . LYS A 1 93 ? 3.794 6.684 2.997 1.00 87.81 93 LYS A C 1
ATOM 684 O O . LYS A 1 93 ? 4.665 6.929 2.168 1.00 87.81 93 LYS A O 1
ATOM 689 N N . ASP A 1 94 ? 2.565 6.291 2.676 1.00 88.50 94 ASP A N 1
ATOM 690 C CA . ASP A 1 94 ? 2.146 6.040 1.297 1.00 88.50 94 ASP A CA 1
ATOM 691 C C . ASP A 1 94 ? 0.837 6.781 0.970 1.00 88.50 94 ASP A C 1
ATOM 693 O O . ASP A 1 94 ? -0.220 6.569 1.564 1.00 88.50 94 ASP A O 1
ATOM 697 N N . SER A 1 95 ? 0.911 7.714 0.019 1.00 87.81 95 SER A N 1
ATOM 698 C CA . SER A 1 95 ? -0.246 8.488 -0.438 1.00 87.81 95 SER A CA 1
ATOM 699 C C . SER A 1 95 ? -1.112 7.754 -1.461 1.00 87.81 95 SER A C 1
ATOM 701 O O . SER A 1 95 ? -2.085 8.336 -1.932 1.00 87.81 95 SER A O 1
ATOM 703 N N . SER A 1 96 ? -0.792 6.522 -1.828 1.00 90.62 96 SER A N 1
ATOM 704 C CA . SER A 1 96 ? -1.642 5.686 -2.674 1.00 90.62 96 SER A CA 1
ATOM 705 C C . SER A 1 96 ? -2.652 4.867 -1.872 1.00 90.62 96 SER A C 1
ATOM 707 O O . SER A 1 96 ? -3.664 4.439 -2.417 1.00 90.62 96 SER A O 1
ATOM 709 N N . VAL A 1 97 ? -2.416 4.647 -0.573 1.00 94.69 97 VAL A N 1
ATOM 710 C CA . VAL A 1 97 ? -3.276 3.805 0.270 1.00 94.69 97 VAL A CA 1
ATOM 711 C C . VAL A 1 97 ? -4.688 4.383 0.333 1.00 94.69 97 VAL A C 1
ATOM 713 O O . VAL A 1 97 ? -4.886 5.520 0.751 1.00 94.69 97 VAL A O 1
ATOM 716 N N . GLU A 1 98 ? -5.677 3.579 -0.041 1.00 94.75 98 GLU A N 1
ATOM 717 C CA . GLU A 1 98 ? -7.109 3.886 0.044 1.00 94.75 98 GLU A CA 1
ATOM 718 C C . GLU A 1 98 ? -7.789 3.174 1.224 1.00 94.75 98 GLU A C 1
ATOM 720 O O . GLU A 1 98 ? -8.842 3.609 1.691 1.00 94.75 98 GLU A O 1
ATOM 725 N N . GLY A 1 99 ? -7.175 2.115 1.756 1.00 95.81 99 GLY A N 1
ATOM 726 C CA . GLY A 1 99 ? -7.662 1.411 2.938 1.00 95.81 99 GLY A CA 1
ATOM 727 C C . GLY A 1 99 ? -6.956 0.082 3.175 1.00 95.81 99 GLY A C 1
ATOM 728 O O . GLY A 1 99 ? -5.992 -0.272 2.494 1.00 95.81 99 GLY A O 1
ATOM 729 N N . MET A 1 100 ? -7.454 -0.674 4.148 1.00 96.81 100 MET A N 1
ATOM 730 C CA . MET A 1 100 ? -6.956 -2.009 4.478 1.00 96.81 100 MET A CA 1
ATOM 731 C C . MET A 1 100 ? -8.119 -2.968 4.726 1.00 96.81 100 MET A C 1
ATOM 733 O O . MET A 1 100 ? -9.120 -2.588 5.329 1.00 96.81 100 MET A O 1
ATOM 737 N N . LEU A 1 101 ? -7.991 -4.216 4.275 1.00 96.62 101 LEU A N 1
ATOM 738 C CA . LEU A 1 101 ? -8.915 -5.296 4.600 1.00 96.62 101 LEU A CA 1
ATOM 739 C C . LEU A 1 101 ? -8.272 -6.288 5.562 1.00 96.62 101 LEU A C 1
ATOM 741 O O . LEU A 1 101 ? -7.133 -6.718 5.363 1.00 96.62 101 LEU A O 1
ATOM 745 N N . VAL A 1 102 ? -9.047 -6.691 6.563 1.00 94.81 102 VAL A N 1
ATOM 746 C CA . VAL A 1 102 ? -8.676 -7.710 7.547 1.00 94.81 102 VAL A CA 1
ATOM 747 C C . VAL A 1 102 ? -9.766 -8.771 7.645 1.00 94.81 102 VAL A C 1
ATOM 749 O O . VAL A 1 102 ? -10.939 -8.500 7.383 1.00 94.81 102 VAL A O 1
ATOM 752 N N . SER A 1 103 ? -9.381 -9.989 8.015 1.00 93.75 103 SER A N 1
ATOM 753 C CA . SER A 1 103 ? -10.335 -11.043 8.369 1.00 93.75 103 SER A CA 1
ATOM 754 C C . SER A 1 103 ? -10.952 -10.751 9.737 1.00 93.75 103 SER A C 1
ATOM 756 O O . SER A 1 103 ? -10.242 -10.355 10.657 1.00 93.75 103 SER A O 1
ATOM 758 N N . THR A 1 104 ? -12.259 -10.965 9.884 1.00 89.62 104 THR A N 1
ATOM 759 C CA . THR A 1 104 ? -12.982 -10.787 11.161 1.00 89.62 104 THR A CA 1
ATOM 760 C C . THR A 1 104 ? -13.473 -12.106 11.746 1.00 89.62 104 THR A C 1
ATOM 762 O O . THR A 1 104 ? -13.907 -12.160 12.893 1.00 89.62 104 THR A O 1
ATOM 765 N N . THR A 1 105 ? -13.405 -13.183 10.964 1.00 88.62 105 THR A N 1
ATOM 766 C CA . THR A 1 105 ? -13.817 -14.531 11.379 1.00 88.62 105 THR A CA 1
ATOM 767 C C . THR A 1 105 ? -12.648 -15.419 11.774 1.00 88.62 105 THR A C 1
ATOM 769 O O . THR A 1 105 ? -12.843 -16.417 12.463 1.00 88.62 105 THR A O 1
ATOM 772 N N . ASP A 1 106 ? -11.440 -15.083 11.324 1.00 85.06 106 ASP A N 1
ATOM 773 C CA . ASP A 1 106 ? -10.227 -15.823 11.652 1.00 85.06 106 ASP A CA 1
ATOM 774 C C . ASP A 1 106 ? -9.333 -14.977 12.558 1.00 85.06 106 ASP A C 1
ATOM 776 O O . ASP A 1 106 ? -8.532 -14.171 12.092 1.00 85.06 106 ASP A O 1
ATOM 780 N N . ASN A 1 107 ? -9.462 -15.195 13.867 1.00 73.81 107 ASN A N 1
ATOM 781 C CA . ASN A 1 107 ? -8.654 -14.515 14.882 1.00 73.81 107 ASN A CA 1
ATOM 782 C C . ASN A 1 107 ? -7.157 -14.866 14.799 1.00 73.81 107 ASN A C 1
ATOM 784 O O . ASN A 1 107 ? -6.350 -14.231 15.473 1.00 73.81 107 ASN A O 1
ATOM 788 N N . ASN A 1 108 ? -6.785 -15.870 13.997 1.00 77.75 108 ASN A N 1
ATOM 789 C CA . ASN A 1 108 ? -5.400 -16.252 13.731 1.00 77.75 108 ASN A CA 1
ATOM 790 C C . ASN A 1 108 ? -4.931 -15.811 12.334 1.00 77.75 108 ASN A C 1
ATOM 792 O O . ASN A 1 108 ? -3.846 -16.217 11.901 1.00 77.75 108 ASN A O 1
ATOM 796 N N . ALA A 1 109 ? -5.720 -15.008 11.612 1.00 77.62 109 ALA A N 1
ATOM 797 C CA . ALA A 1 109 ? -5.316 -14.473 10.323 1.00 77.62 109 ALA A CA 1
ATOM 798 C C . ALA A 1 109 ? -4.108 -13.544 10.499 1.00 77.62 109 ALA A C 1
ATOM 800 O O . ALA A 1 109 ? -4.229 -12.387 10.886 1.00 77.62 109 ALA A O 1
ATOM 801 N N . ASN A 1 110 ? -2.923 -14.051 10.164 1.00 81.00 110 ASN A N 1
ATOM 802 C CA . ASN A 1 110 ? -1.670 -13.290 10.178 1.00 81.00 110 ASN A CA 1
ATOM 803 C C . ASN A 1 110 ? -1.437 -12.532 8.860 1.00 81.00 110 ASN A C 1
ATOM 805 O O . ASN A 1 110 ? -0.300 -12.386 8.413 1.00 81.00 110 ASN A O 1
ATOM 809 N N . TRP A 1 111 ? -2.508 -12.118 8.186 1.00 87.44 111 TRP A N 1
ATOM 810 C CA . TRP A 1 111 ? -2.446 -11.447 6.894 1.00 87.44 111 TRP A CA 1
ATOM 811 C C . TRP A 1 111 ? -3.475 -10.323 6.821 1.00 87.44 111 TRP A C 1
ATOM 813 O O . TRP A 1 111 ? -4.525 -10.367 7.460 1.00 87.44 111 TRP A O 1
ATOM 823 N N . PHE A 1 112 ? -3.164 -9.323 6.009 1.00 92.69 112 PHE A N 1
ATOM 824 C CA . PHE A 1 112 ? -4.035 -8.204 5.680 1.00 92.69 112 PHE A CA 1
ATOM 825 C C . PHE A 1 112 ? -3.834 -7.850 4.208 1.00 92.69 112 PHE A C 1
ATOM 827 O O . PHE A 1 112 ? -2.819 -8.206 3.604 1.00 92.69 112 PHE A O 1
ATOM 834 N N . LEU A 1 113 ? -4.800 -7.151 3.625 1.00 94.06 113 LEU A N 1
ATOM 835 C CA . LEU A 1 113 ? -4.676 -6.596 2.280 1.00 94.06 113 LEU A CA 1
ATOM 836 C C . LEU A 1 113 ? -4.642 -5.082 2.389 1.00 94.06 113 LEU A C 1
ATOM 838 O O . LEU A 1 113 ? -5.544 -4.492 2.974 1.00 94.06 113 LEU A O 1
ATOM 842 N N . VAL A 1 114 ? -3.630 -4.453 1.807 1.00 95.56 114 VAL A N 1
ATOM 843 C CA . VAL A 1 114 ? -3.618 -3.001 1.614 1.00 95.56 114 VAL A CA 1
ATOM 844 C C . VAL A 1 114 ? -4.246 -2.721 0.259 1.00 95.56 114 VAL A C 1
ATOM 846 O O . VAL A 1 114 ? -3.832 -3.294 -0.747 1.00 95.56 114 VAL A O 1
ATOM 849 N N . VAL A 1 115 ? -5.270 -1.875 0.240 1.00 93.62 115 VAL A N 1
ATOM 850 C CA . VAL A 1 115 ? -5.887 -1.405 -0.998 1.00 93.62 115 VAL A CA 1
ATOM 851 C C . VAL A 1 115 ? -5.269 -0.056 -1.312 1.00 93.62 115 VAL A C 1
ATOM 853 O O . VAL A 1 115 ? -5.452 0.889 -0.548 1.00 93.62 115 VAL A O 1
ATOM 856 N N . SER A 1 116 ? -4.539 0.034 -2.418 1.00 91.31 116 SER A N 1
ATOM 857 C CA . SER A 1 116 ? -3.955 1.276 -2.915 1.00 91.31 116 SER A CA 1
ATOM 858 C C . SER A 1 116 ? -4.466 1.604 -4.312 1.00 91.31 116 SER A C 1
ATOM 860 O O . SER A 1 116 ? -4.828 0.722 -5.095 1.00 91.31 116 SER A O 1
ATOM 862 N N . TRP A 1 117 ? -4.515 2.896 -4.613 1.00 86.94 117 TRP A N 1
ATOM 863 C CA . TRP A 1 117 ? -4.762 3.411 -5.944 1.00 86.94 117 TRP A CA 1
ATOM 864 C C . TRP A 1 117 ? -3.717 4.466 -6.278 1.00 86.94 117 TRP A C 1
ATOM 866 O O . TRP A 1 117 ? -3.500 5.425 -5.540 1.00 86.94 117 TRP A O 1
ATOM 876 N N . GLU A 1 118 ? -3.103 4.293 -7.436 1.00 84.19 118 GLU A N 1
ATOM 877 C CA . GLU A 1 118 ? -2.252 5.293 -8.054 1.00 84.19 118 GLU A CA 1
ATOM 878 C C . GLU A 1 118 ? -2.792 5.548 -9.450 1.00 84.19 118 GLU A C 1
ATOM 880 O O . GLU A 1 118 ? -3.187 4.605 -10.144 1.00 84.19 118 GLU A O 1
ATOM 885 N N . ASP A 1 119 ? -2.753 6.807 -9.888 1.00 76.19 119 ASP A N 1
ATOM 886 C CA . ASP A 1 119 ? -2.920 7.156 -11.301 1.00 76.19 119 ASP A CA 1
ATOM 887 C C . ASP A 1 119 ? -1.655 6.754 -12.072 1.00 76.19 119 ASP A C 1
ATOM 889 O O . ASP A 1 119 ? -0.915 7.572 -12.622 1.00 76.19 119 ASP A O 1
ATOM 893 N N . THR A 1 120 ? -1.344 5.463 -12.028 1.00 65.75 120 THR A N 1
ATOM 894 C CA . THR A 1 120 ? -0.346 4.874 -12.897 1.00 65.75 120 THR A CA 1
ATOM 895 C C . THR A 1 120 ? -1.015 4.764 -14.252 1.00 65.75 120 THR A C 1
ATOM 897 O O . THR A 1 120 ? -1.929 3.969 -14.476 1.00 65.75 120 THR A O 1
ATOM 900 N N . GLY A 1 121 ? -0.613 5.656 -15.155 1.00 63.31 121 GLY A N 1
ATOM 901 C CA . GLY A 1 121 ? -1.038 5.588 -16.542 1.00 63.31 121 GLY A CA 1
ATOM 902 C C . GLY A 1 121 ? -0.796 4.190 -17.119 1.00 63.31 121 GLY A C 1
ATOM 903 O O . GLY A 1 121 ? 0.008 3.403 -16.624 1.00 63.31 121 GLY A O 1
ATOM 904 N N . TYR A 1 122 ? -1.488 3.868 -18.202 1.00 61.44 122 TYR A N 1
ATOM 905 C CA . TYR A 1 122 ? -1.217 2.631 -18.919 1.00 61.44 122 TYR A CA 1
ATOM 906 C C . TYR A 1 122 ? 0.099 2.761 -19.700 1.00 61.44 122 TYR A C 1
ATOM 908 O O . TYR A 1 122 ? 0.382 3.802 -20.298 1.00 61.44 122 TYR A O 1
ATOM 916 N N . ILE A 1 123 ? 0.889 1.690 -19.735 1.00 66.06 123 ILE A N 1
ATOM 917 C CA . ILE A 1 123 ? 2.007 1.575 -20.672 1.00 66.06 123 ILE A CA 1
ATOM 918 C C . ILE A 1 123 ? 1.413 1.075 -21.988 1.00 66.06 123 ILE A C 1
ATOM 920 O O . ILE A 1 123 ? 0.721 0.055 -22.008 1.00 66.06 123 ILE A O 1
ATOM 924 N N . LYS A 1 124 ? 1.635 1.794 -23.092 1.00 74.19 124 LYS A N 1
ATOM 925 C CA . LYS A 1 124 ? 1.254 1.284 -24.416 1.00 74.19 124 LYS A CA 1
ATOM 926 C C . LYS A 1 124 ? 2.062 0.028 -24.705 1.00 74.19 124 LYS A C 1
ATOM 928 O O . LYS A 1 124 ? 3.246 -0.016 -24.391 1.00 74.19 124 LYS A O 1
ATOM 933 N N . ASP A 1 125 ? 1.473 -0.942 -25.394 1.00 69.38 125 ASP A N 1
ATOM 934 C CA . ASP A 1 125 ? 2.191 -2.157 -25.800 1.00 69.38 125 ASP A CA 1
ATOM 935 C C . ASP A 1 125 ? 3.507 -1.855 -26.534 1.00 69.38 125 ASP A C 1
ATOM 937 O O . ASP A 1 125 ? 4.469 -2.608 -26.418 1.00 69.38 125 ASP A O 1
ATOM 941 N N . ASP A 1 126 ? 3.573 -0.752 -27.281 1.00 74.62 126 ASP A N 1
ATOM 942 C CA . ASP A 1 126 ? 4.794 -0.339 -27.975 1.00 74.62 126 ASP A CA 1
ATOM 943 C C . ASP A 1 126 ? 5.883 0.164 -27.019 1.00 74.62 126 ASP A C 1
ATOM 945 O O . ASP A 1 126 ? 7.052 -0.149 -27.232 1.00 74.62 126 ASP A O 1
ATOM 949 N N . ASP A 1 127 ? 5.501 0.830 -25.927 1.00 70.31 127 ASP A N 1
ATOM 950 C CA . ASP A 1 127 ? 6.423 1.259 -24.872 1.00 70.31 127 ASP A CA 1
ATOM 951 C C . ASP A 1 127 ? 6.873 0.049 -24.023 1.00 70.31 127 ASP A C 1
ATOM 953 O O . ASP A 1 127 ? 8.043 -0.062 -23.652 1.00 70.31 127 ASP A O 1
ATOM 957 N N . ALA A 1 128 ? 5.973 -0.920 -23.792 1.00 70.81 128 ALA A N 1
ATOM 958 C CA . ALA A 1 128 ? 6.264 -2.167 -23.076 1.00 70.81 128 ALA A CA 1
ATOM 959 C C . ALA A 1 128 ? 7.237 -3.086 -23.838 1.00 70.81 128 ALA A C 1
ATOM 961 O O . ALA A 1 128 ? 7.983 -3.845 -23.223 1.00 70.81 128 ALA A O 1
ATOM 962 N N . LYS A 1 129 ? 7.273 -3.017 -25.176 1.00 70.75 129 LYS A N 1
ATOM 963 C CA . LYS A 1 129 ? 8.245 -3.763 -26.000 1.00 70.75 129 LYS A CA 1
ATOM 964 C C . LYS A 1 129 ? 9.666 -3.206 -25.898 1.00 70.75 129 LYS A C 1
ATOM 966 O O . LYS A 1 129 ? 10.609 -3.947 -26.164 1.00 70.75 129 LYS A O 1
ATOM 971 N N . SER A 1 130 ? 9.815 -1.923 -25.567 1.00 74.19 130 SER A N 1
ATOM 972 C CA . SER A 1 130 ? 11.104 -1.216 -25.553 1.00 74.19 130 SER A CA 1
ATOM 973 C C . SER A 1 130 ? 11.658 -0.931 -24.159 1.00 74.19 130 SER A C 1
ATOM 975 O O . SER A 1 130 ? 12.697 -0.286 -24.053 1.00 74.19 130 SER A O 1
ATOM 977 N N . TRP A 1 131 ? 10.977 -1.367 -23.100 1.00 76.69 131 TRP A N 1
ATOM 978 C CA . TRP A 1 131 ? 11.458 -1.162 -21.736 1.00 76.69 131 TRP A CA 1
ATOM 979 C C . TRP A 1 131 ? 12.793 -1.892 -21.488 1.00 76.69 131 TRP A C 1
ATOM 981 O O . TRP A 1 131 ? 13.044 -2.945 -22.080 1.00 76.69 131 TRP A O 1
ATOM 991 N N . ASP A 1 132 ? 13.648 -1.335 -20.623 1.00 85.38 132 ASP A N 1
ATOM 992 C CA . ASP A 1 132 ? 14.956 -1.903 -20.275 1.00 85.38 132 ASP A CA 1
ATOM 993 C C . ASP A 1 132 ? 14.917 -2.555 -18.872 1.00 85.38 132 ASP A C 1
ATOM 995 O O . ASP A 1 132 ? 14.918 -1.859 -17.849 1.00 85.38 132 ASP A O 1
ATOM 999 N N . PRO A 1 133 ? 14.913 -3.901 -18.779 1.00 87.25 133 PRO A N 1
ATOM 1000 C CA . PRO A 1 133 ? 14.950 -4.613 -17.502 1.00 87.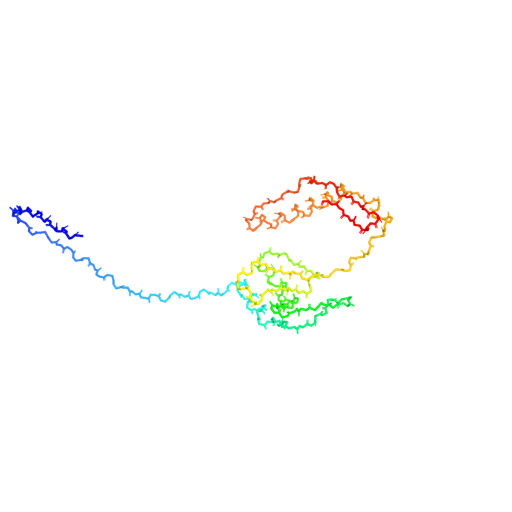25 133 PRO A CA 1
ATOM 1001 C C . PRO A 1 133 ? 16.177 -4.307 -16.636 1.00 87.25 133 PRO A C 1
ATOM 1003 O O . PRO A 1 133 ? 16.125 -4.499 -15.416 1.00 87.25 133 PRO A O 1
ATOM 1006 N N . ALA A 1 134 ? 17.294 -3.888 -17.240 1.00 89.31 134 ALA A N 1
ATOM 1007 C CA . ALA A 1 134 ? 18.502 -3.520 -16.513 1.00 89.31 134 ALA A CA 1
ATOM 1008 C C . ALA A 1 134 ? 18.343 -2.150 -15.846 1.00 89.31 134 ALA A C 1
ATOM 1010 O O . ALA A 1 134 ? 18.714 -2.000 -14.681 1.00 89.31 134 ALA A O 1
ATOM 1011 N N . GLU A 1 135 ? 17.732 -1.187 -16.541 1.00 89.50 135 GLU A N 1
ATOM 1012 C CA . GLU A 1 135 ? 17.393 0.125 -15.979 1.00 89.50 135 GLU A CA 1
ATOM 1013 C C . GLU A 1 135 ? 16.403 -0.014 -14.812 1.00 89.50 135 GLU A C 1
ATOM 1015 O O . GLU A 1 135 ? 16.621 0.547 -13.736 1.00 89.50 135 GLU A O 1
ATOM 1020 N N . MET A 1 136 ? 15.377 -0.859 -14.962 1.00 88.06 136 MET A N 1
ATOM 1021 C CA . MET A 1 136 ? 14.428 -1.152 -13.879 1.00 88.06 136 MET A CA 1
ATOM 1022 C C . MET A 1 136 ? 15.118 -1.777 -12.655 1.00 88.06 136 MET A C 1
ATOM 1024 O O . MET A 1 136 ? 14.891 -1.357 -11.518 1.00 88.06 136 MET A O 1
ATOM 1028 N N . LEU A 1 137 ? 15.994 -2.768 -12.863 1.00 91.75 137 LEU A N 1
ATOM 1029 C CA . LEU A 1 137 ? 16.756 -3.380 -11.770 1.00 91.75 137 LEU A CA 1
ATOM 1030 C C . LEU A 1 137 ? 17.645 -2.359 -11.056 1.00 91.75 137 LEU A C 1
ATOM 1032 O O . LEU A 1 137 ? 17.801 -2.421 -9.835 1.00 91.75 137 LEU A O 1
ATOM 1036 N N . GLN A 1 138 ? 18.236 -1.437 -11.812 1.00 93.12 138 GLN A N 1
ATOM 1037 C CA . GLN A 1 138 ? 19.070 -0.380 -11.264 1.00 93.12 138 GLN A CA 1
ATOM 1038 C C . GLN A 1 138 ? 18.249 0.572 -10.384 1.00 93.12 138 GLN A C 1
ATOM 1040 O O . GLN A 1 138 ? 18.643 0.826 -9.247 1.00 93.12 138 GLN A O 1
ATOM 1045 N N . SER A 1 139 ? 17.067 0.995 -10.840 1.00 91.06 139 SER A N 1
ATOM 1046 C CA . SER A 1 139 ? 16.146 1.808 -10.035 1.00 91.06 139 SER A CA 1
ATOM 1047 C C . SER A 1 139 ? 15.736 1.108 -8.728 1.00 91.06 139 SER A C 1
ATOM 1049 O O . SER A 1 139 ? 15.788 1.707 -7.653 1.00 91.06 139 SER A O 1
ATOM 1051 N N . MET A 1 140 ? 15.429 -0.195 -8.779 1.00 91.44 140 MET A N 1
ATOM 1052 C CA . MET A 1 140 ? 15.091 -0.993 -7.588 1.00 91.44 140 MET A CA 1
ATOM 1053 C C . MET A 1 140 ? 16.249 -1.082 -6.585 1.00 91.44 140 MET A C 1
ATOM 1055 O O . MET A 1 140 ? 16.035 -1.009 -5.370 1.00 91.44 140 MET A O 1
ATOM 1059 N N . LYS A 1 141 ? 17.486 -1.227 -7.076 1.00 95.25 141 LYS A N 1
ATOM 1060 C CA . LYS A 1 141 ? 18.692 -1.189 -6.235 1.00 95.25 141 LYS A CA 1
ATOM 1061 C C . LYS A 1 141 ? 18.829 0.161 -5.544 1.00 95.25 141 LYS A C 1
ATOM 1063 O O . LYS A 1 141 ? 18.996 0.199 -4.330 1.00 95.25 141 LYS A O 1
ATOM 1068 N N . GLU A 1 142 ? 18.705 1.250 -6.294 1.00 94.56 142 GLU A N 1
ATOM 1069 C CA . GLU A 1 142 ? 18.843 2.612 -5.773 1.00 94.56 142 GLU A CA 1
ATOM 1070 C C . GLU A 1 142 ? 17.782 2.941 -4.718 1.00 94.56 142 GLU A C 1
ATOM 1072 O O . GLU A 1 142 ? 18.130 3.399 -3.629 1.00 94.56 142 GLU A O 1
ATOM 1077 N N . GLY A 1 143 ? 16.509 2.634 -4.984 1.00 90.00 143 GLY A N 1
ATOM 1078 C CA . GLY A 1 143 ? 15.432 2.815 -4.007 1.00 90.00 143 GLY A CA 1
ATOM 1079 C C . GLY A 1 143 ? 15.633 1.966 -2.747 1.00 90.00 143 GLY A C 1
ATOM 1080 O O . GLY A 1 143 ? 15.388 2.425 -1.631 1.00 90.00 143 GLY A O 1
ATOM 1081 N N . THR A 1 144 ? 16.159 0.745 -2.895 1.00 93.69 144 THR A N 1
ATOM 1082 C CA . THR A 1 144 ? 16.493 -0.107 -1.744 1.00 93.69 144 THR A CA 1
ATOM 1083 C C . THR A 1 144 ? 17.609 0.497 -0.893 1.00 93.69 144 THR A C 1
ATOM 1085 O O . THR A 1 144 ? 17.504 0.473 0.336 1.00 93.69 144 THR A O 1
ATOM 1088 N N . GLU A 1 145 ? 18.651 1.059 -1.513 1.00 95.69 145 GLU A N 1
ATOM 1089 C CA . GLU A 1 145 ? 19.730 1.723 -0.776 1.00 95.69 145 GLU A CA 1
ATOM 1090 C C . GLU A 1 145 ? 19.253 2.985 -0.054 1.00 95.69 145 GLU A C 1
ATOM 1092 O O . GLU A 1 145 ? 19.634 3.186 1.098 1.00 95.69 145 GLU A O 1
ATOM 1097 N N . GLN A 1 146 ? 18.360 3.772 -0.662 1.00 92.06 146 GLN A N 1
ATOM 1098 C CA . GLN A 1 146 ? 17.731 4.917 0.008 1.00 92.06 146 GLN A CA 1
ATOM 1099 C C . GLN A 1 146 ? 16.955 4.468 1.256 1.00 92.06 146 GLN A C 1
ATOM 1101 O O . GLN A 1 146 ? 17.176 4.980 2.352 1.00 92.06 146 GLN A O 1
ATOM 1106 N N . LEU A 1 147 ? 16.125 3.426 1.142 1.00 89.44 147 LEU A N 1
ATOM 1107 C CA . LEU A 1 147 ? 15.391 2.873 2.289 1.00 89.44 147 LEU A CA 1
ATOM 1108 C C . LEU A 1 147 ? 16.315 2.256 3.354 1.00 89.44 147 LEU A C 1
ATOM 1110 O O . LEU A 1 147 ? 15.971 2.211 4.538 1.00 89.44 147 LEU A O 1
ATOM 1114 N N . ASN A 1 148 ? 17.502 1.772 2.976 1.00 92.31 148 ASN A N 1
ATOM 1115 C CA . ASN A 1 148 ? 18.479 1.271 3.942 1.00 92.31 148 ASN A CA 1
ATOM 1116 C C . ASN A 1 148 ? 19.018 2.371 4.864 1.00 92.31 148 ASN A C 1
ATOM 1118 O O . ASN A 1 148 ? 19.449 2.049 5.973 1.00 92.31 148 ASN A O 1
ATOM 1122 N N . GLU A 1 149 ? 19.005 3.639 4.448 1.00 93.00 149 GLU A N 1
ATOM 1123 C CA . GLU A 1 149 ? 19.395 4.759 5.310 1.00 93.00 149 GLU A CA 1
ATOM 1124 C C . GLU A 1 149 ? 18.467 4.856 6.527 1.00 93.00 149 GLU A C 1
ATOM 1126 O O . GLU A 1 149 ? 18.940 4.903 7.665 1.00 93.00 149 GLU A O 1
ATOM 1131 N N . GLU A 1 150 ? 17.154 4.757 6.309 1.00 87.88 150 GLU A N 1
ATOM 1132 C CA . GLU A 1 150 ? 16.147 4.734 7.375 1.00 87.88 150 GLU A CA 1
ATOM 1133 C C . GLU A 1 150 ? 16.234 3.457 8.225 1.00 87.88 150 GLU A C 1
ATOM 1135 O O . GLU A 1 150 ? 16.150 3.514 9.456 1.00 87.88 150 GLU A O 1
ATOM 1140 N N . ARG A 1 151 ? 16.468 2.291 7.600 1.00 91.06 151 ARG A N 1
ATOM 1141 C CA . ARG A 1 151 ? 16.658 1.021 8.332 1.00 91.06 151 ARG A CA 1
ATOM 1142 C C . ARG A 1 151 ? 17.830 1.107 9.308 1.00 91.06 151 ARG A C 1
ATOM 1144 O O . ARG A 1 151 ? 17.678 0.736 10.472 1.00 91.06 151 ARG A O 1
ATOM 1151 N N . LYS A 1 152 ? 18.965 1.665 8.870 1.00 90.88 152 LYS A N 1
ATOM 1152 C CA . LYS A 1 152 ? 20.159 1.859 9.711 1.00 90.88 152 LYS A CA 1
ATOM 1153 C C . LYS A 1 152 ? 19.870 2.758 10.911 1.00 90.88 152 LYS A C 1
ATOM 1155 O O . LYS A 1 152 ? 20.268 2.415 12.021 1.00 90.88 152 LYS A O 1
ATOM 1160 N N . GLN A 1 153 ? 19.146 3.864 10.712 1.00 91.50 153 GLN A N 1
ATOM 1161 C CA . GLN A 1 153 ? 18.754 4.772 11.803 1.00 91.50 153 GLN A CA 1
ATOM 1162 C C . GLN A 1 153 ? 17.894 4.073 12.865 1.00 91.50 153 GLN A C 1
ATOM 1164 O O . GLN A 1 153 ? 17.953 4.417 14.043 1.00 91.50 153 GLN A O 1
ATOM 1169 N N . ARG A 1 154 ? 17.129 3.056 12.458 1.00 89.44 154 ARG A N 1
ATOM 1170 C CA . ARG A 1 154 ? 16.241 2.270 13.322 1.00 89.44 154 ARG A CA 1
ATOM 1171 C C . ARG A 1 154 ? 16.893 1.007 13.900 1.00 89.44 154 ARG A C 1
ATOM 1173 O O . ARG A 1 154 ? 16.212 0.230 14.562 1.00 89.44 154 ARG A O 1
ATOM 1180 N N . GLY A 1 155 ? 18.185 0.771 13.649 1.00 91.50 155 GLY A N 1
ATOM 1181 C CA . GLY A 1 155 ? 18.881 -0.450 14.078 1.00 91.50 155 GLY A CA 1
ATOM 1182 C C . GLY A 1 155 ? 18.435 -1.721 13.342 1.00 91.50 155 GLY A C 1
ATOM 1183 O O . GLY A 1 155 ? 18.691 -2.827 13.815 1.00 91.50 155 GLY A O 1
ATOM 1184 N N . ILE A 1 156 ? 17.769 -1.576 12.193 1.00 89.44 156 ILE A N 1
ATOM 1185 C CA . ILE A 1 156 ? 17.299 -2.678 11.348 1.00 89.44 156 ILE A CA 1
ATOM 1186 C C . ILE A 1 156 ? 18.395 -3.007 10.314 1.00 89.44 156 ILE A C 1
ATOM 1188 O O . ILE A 1 156 ? 18.927 -2.085 9.687 1.00 89.44 156 ILE A O 1
ATOM 1192 N N . PRO A 1 157 ? 18.748 -4.291 10.097 1.00 91.81 157 PRO A N 1
ATOM 1193 C CA . PRO A 1 157 ? 19.731 -4.677 9.086 1.00 91.81 157 PRO A CA 1
ATOM 1194 C C . PRO A 1 157 ? 19.361 -4.207 7.672 1.00 91.81 157 PRO A C 1
ATOM 1196 O O . PRO A 1 157 ? 18.201 -4.270 7.261 1.00 91.81 157 PRO A O 1
ATOM 1199 N N . ALA A 1 158 ? 20.368 -3.762 6.918 1.00 93.12 158 ALA A N 1
ATOM 1200 C CA . ALA A 1 158 ? 20.215 -3.385 5.517 1.00 93.12 158 ALA A CA 1
ATOM 1201 C C . ALA A 1 158 ? 19.969 -4.613 4.628 1.00 93.12 158 ALA A C 1
ATOM 1203 O O . ALA A 1 158 ? 20.436 -5.717 4.922 1.00 93.12 158 ALA A O 1
ATOM 1204 N N . ILE A 1 159 ? 19.269 -4.397 3.518 1.00 94.62 159 ILE A N 1
ATOM 1205 C CA . ILE A 1 159 ? 19.009 -5.417 2.497 1.00 94.62 159 ILE A CA 1
ATOM 1206 C C . ILE A 1 159 ? 19.511 -4.931 1.142 1.00 94.62 159 ILE A C 1
ATOM 1208 O O . ILE A 1 159 ? 19.464 -3.741 0.863 1.00 94.62 159 ILE A O 1
ATOM 1212 N N . HIS A 1 160 ? 19.981 -5.838 0.289 1.00 95.19 160 HIS A N 1
ATOM 1213 C CA . HIS A 1 160 ? 20.560 -5.473 -1.004 1.00 95.19 160 HIS A CA 1
ATOM 1214 C C . HIS A 1 160 ? 19.918 -6.275 -2.130 1.00 95.19 160 HIS A C 1
ATOM 1216 O O . HIS A 1 160 ? 19.853 -7.506 -2.067 1.00 95.19 160 HIS A O 1
ATOM 1222 N N . VAL A 1 161 ? 19.485 -5.577 -3.179 1.00 94.31 161 VAL A N 1
ATOM 1223 C CA . VAL A 1 161 ? 18.990 -6.196 -4.412 1.00 94.31 161 VAL A CA 1
ATOM 1224 C C . VAL A 1 161 ? 20.191 -6.598 -5.272 1.00 94.31 161 VAL A C 1
ATOM 1226 O O . VAL A 1 161 ? 21.058 -5.776 -5.563 1.00 94.31 161 VAL A O 1
ATOM 1229 N N . LYS A 1 162 ? 20.269 -7.873 -5.675 1.00 94.19 162 LYS A N 1
ATOM 1230 C CA . LYS A 1 162 ? 21.401 -8.407 -6.455 1.00 94.19 162 LYS A CA 1
ATOM 1231 C C . LYS A 1 162 ? 21.138 -8.390 -7.957 1.00 94.19 162 LYS A C 1
ATOM 1233 O O . LYS A 1 162 ? 21.713 -7.579 -8.681 1.00 94.19 162 LYS A O 1
ATOM 1238 N N . GLU A 1 163 ? 20.287 -9.292 -8.416 1.00 93.56 163 GLU A N 1
ATOM 1239 C CA . GLU A 1 163 ? 19.975 -9.519 -9.824 1.00 93.56 163 GLU A CA 1
ATOM 1240 C C . GLU A 1 163 ? 18.595 -10.160 -9.958 1.00 93.56 163 GLU A C 1
ATOM 1242 O O . GLU A 1 163 ? 18.002 -10.584 -8.962 1.00 93.56 163 GLU A O 1
ATOM 1247 N N . TRP A 1 164 ? 18.089 -10.210 -11.187 1.00 91.88 164 TRP A N 1
ATOM 1248 C CA . TRP A 1 164 ? 16.873 -10.943 -11.509 1.00 91.88 164 TRP A CA 1
ATOM 1249 C C . TRP A 1 164 ? 17.100 -12.448 -11.347 1.00 91.88 164 TRP A C 1
ATOM 1251 O O . TRP A 1 164 ? 18.075 -12.982 -11.871 1.00 91.88 164 TRP A O 1
ATOM 1261 N N . ALA A 1 165 ? 16.182 -13.138 -10.667 1.00 91.25 165 ALA A N 1
ATOM 1262 C CA . ALA A 1 165 ? 16.148 -14.601 -10.696 1.00 91.25 165 ALA A CA 1
ATOM 1263 C C . ALA A 1 165 ? 15.730 -15.103 -12.090 1.00 91.25 165 ALA A C 1
ATOM 1265 O O . ALA A 1 165 ? 16.348 -16.013 -12.638 1.00 91.25 165 ALA A O 1
ATOM 1266 N N . GLU A 1 166 ? 14.736 -14.443 -12.684 1.00 89.06 166 GLU A N 1
ATOM 1267 C CA . GLU A 1 166 ? 14.359 -14.551 -14.087 1.00 89.06 166 GLU A CA 1
ATOM 1268 C C . GLU A 1 166 ? 14.174 -13.139 -14.649 1.00 89.06 166 GLU A C 1
ATOM 1270 O O . GLU A 1 166 ? 13.558 -12.275 -14.025 1.00 89.06 166 GLU A O 1
ATOM 1275 N N . VAL A 1 167 ? 14.784 -12.869 -15.806 1.00 89.38 167 VAL A N 1
ATOM 1276 C CA . VAL A 1 167 ? 14.695 -11.543 -16.426 1.00 89.38 167 VAL A CA 1
ATOM 1277 C C . VAL A 1 167 ? 13.270 -11.346 -16.940 1.00 89.38 167 VAL A C 1
ATOM 1279 O O . VAL A 1 167 ? 12.821 -12.166 -17.747 1.00 89.38 167 VAL A O 1
ATOM 1282 N N . PRO A 1 168 ? 12.588 -10.260 -16.540 1.00 88.12 168 PRO A N 1
ATOM 1283 C CA . PRO A 1 168 ? 11.202 -10.035 -16.898 1.00 88.12 168 PRO A CA 1
ATOM 1284 C C . PRO A 1 168 ? 11.023 -9.897 -18.413 1.00 88.12 168 PRO A C 1
ATOM 1286 O O . PRO A 1 168 ? 11.799 -9.223 -19.096 1.00 88.12 168 PRO A O 1
ATOM 1289 N N . LYS A 1 169 ? 9.976 -10.531 -18.947 1.00 85.44 169 LYS A N 1
ATOM 1290 C CA . LYS A 1 169 ? 9.627 -10.527 -20.373 1.00 85.44 169 LYS A CA 1
ATOM 1291 C C . LYS A 1 169 ? 8.173 -10.156 -20.578 1.00 85.44 169 LYS A C 1
ATOM 1293 O O . LYS A 1 169 ? 7.293 -10.656 -19.887 1.00 85.44 169 LYS A O 1
ATOM 1298 N N . TYR A 1 170 ? 7.925 -9.314 -21.571 1.00 84.44 170 TYR A N 1
ATOM 1299 C CA . TYR A 1 170 ? 6.576 -8.950 -21.972 1.00 84.44 170 TYR A CA 1
ATOM 1300 C C . TYR A 1 170 ? 6.028 -9.949 -23.002 1.00 84.44 170 TYR A C 1
ATOM 1302 O O . TYR A 1 170 ? 6.604 -10.133 -24.076 1.00 84.44 170 TYR A O 1
ATOM 1310 N N . ASP A 1 171 ? 4.910 -10.589 -22.670 1.00 84.81 171 ASP A N 1
ATOM 1311 C CA . ASP A 1 171 ? 4.084 -11.384 -23.571 1.00 84.81 171 ASP A CA 1
ATOM 1312 C C . ASP A 1 171 ? 2.959 -10.514 -24.148 1.00 84.81 171 ASP A C 1
ATOM 1314 O O . ASP A 1 171 ? 1.952 -10.227 -23.495 1.00 84.81 171 ASP A O 1
ATOM 1318 N N . ALA A 1 172 ? 3.128 -10.138 -25.415 1.00 82.31 172 ALA A N 1
ATOM 1319 C CA . ALA A 1 172 ? 2.176 -9.318 -26.156 1.00 82.31 172 ALA A CA 1
ATOM 1320 C C . ALA A 1 172 ? 0.855 -10.036 -26.489 1.00 82.31 172 ALA A C 1
ATOM 1322 O O . ALA A 1 172 ? -0.123 -9.368 -26.802 1.00 82.31 172 ALA A O 1
ATOM 1323 N N . GLN A 1 173 ? 0.797 -11.375 -26.456 1.00 84.06 173 GLN A N 1
ATOM 1324 C CA . GLN A 1 173 ? -0.451 -12.103 -26.734 1.00 84.06 173 GLN A CA 1
ATOM 1325 C C . GLN A 1 173 ? -1.407 -12.051 -25.546 1.00 84.06 173 GLN A C 1
ATOM 1327 O O . GLN A 1 173 ? -2.624 -12.060 -25.722 1.00 84.06 173 GLN A O 1
ATOM 1332 N N . THR A 1 174 ? -0.853 -12.028 -24.334 1.00 85.75 174 THR A N 1
ATOM 1333 C CA . THR A 1 174 ? -1.633 -12.017 -23.094 1.00 85.75 174 THR A CA 1
ATOM 1334 C C . THR A 1 174 ? -1.611 -10.668 -22.380 1.00 85.75 174 THR A C 1
ATOM 1336 O O . THR A 1 174 ? -2.297 -10.523 -21.369 1.00 85.75 174 THR A O 1
ATOM 1339 N N . HIS A 1 175 ? -0.877 -9.687 -22.920 1.00 79.56 175 HIS A N 1
ATOM 1340 C CA . HIS A 1 175 ? -0.591 -8.385 -22.311 1.00 79.56 175 HIS A CA 1
ATOM 1341 C C . HIS A 1 175 ? -0.052 -8.528 -20.880 1.00 79.56 175 HIS A C 1
ATOM 1343 O O . HIS A 1 175 ? -0.501 -7.851 -19.954 1.00 79.56 175 HIS A O 1
ATOM 1349 N N . ARG A 1 176 ? 0.887 -9.461 -20.680 1.00 79.75 176 ARG A N 1
ATOM 1350 C CA . ARG A 1 176 ? 1.457 -9.775 -19.364 1.00 79.75 176 ARG A CA 1
ATOM 1351 C C . ARG A 1 176 ? 2.955 -9.599 -19.370 1.00 79.75 176 ARG A C 1
ATOM 1353 O O . ARG A 1 176 ? 3.634 -10.019 -20.296 1.00 79.75 176 ARG A O 1
ATOM 1360 N N . LEU A 1 177 ? 3.470 -9.048 -18.286 1.00 79.00 177 LEU A N 1
ATOM 1361 C CA . LEU A 1 177 ? 4.875 -9.174 -17.957 1.00 79.00 177 LEU A CA 1
ATOM 1362 C C . LEU A 1 177 ? 5.050 -10.472 -17.133 1.00 79.00 177 LEU A C 1
ATOM 1364 O O . LEU A 1 177 ? 4.209 -10.787 -16.293 1.00 79.00 177 LEU A O 1
ATOM 1368 N N . VAL A 1 178 ? 6.080 -11.264 -17.433 1.00 80.19 178 VAL A N 1
ATOM 1369 C CA . VAL A 1 178 ? 6.376 -12.569 -16.810 1.00 80.19 178 VAL A CA 1
ATOM 1370 C C . VAL A 1 178 ? 7.803 -12.539 -16.274 1.00 80.19 178 VAL A C 1
ATOM 1372 O O . VAL A 1 178 ? 8.699 -12.149 -17.023 1.00 80.19 178 VAL A O 1
ATOM 1375 N N . TRP A 1 179 ? 8.004 -12.897 -15.004 1.00 78.00 179 TRP A N 1
ATOM 1376 C CA . TRP A 1 179 ? 9.288 -12.865 -14.292 1.00 78.00 179 TRP A CA 1
ATOM 1377 C C . TRP A 1 179 ? 9.271 -13.744 -13.042 1.00 78.00 179 TRP A C 1
ATOM 1379 O O . TRP A 1 179 ? 8.159 -14.164 -12.642 1.00 78.00 179 TRP A O 1
#